Protein AF-A0A1E2RZQ0-F1 (afdb_monomer_lite)

Structure (mmCIF, N/CA/C/O backbone):
data_AF-A0A1E2RZQ0-F1
#
_entry.id   AF-A0A1E2RZQ0-F1
#
loop_
_atom_site.group_PDB
_atom_site.id
_atom_site.type_symbol
_atom_site.label_atom_id
_atom_site.label_alt_id
_atom_site.label_comp_id
_atom_site.label_asym_id
_atom_site.label_entity_id
_atom_site.label_seq_id
_atom_site.pdbx_PDB_ins_code
_atom_site.Cartn_x
_atom_site.Cartn_y
_atom_site.Cartn_z
_atom_site.occupancy
_atom_site.B_iso_or_equiv
_atom_site.auth_seq_id
_atom_site.auth_comp_id
_atom_site.auth_asym_id
_atom_site.auth_atom_id
_atom_site.pdbx_PDB_model_num
ATOM 1 N N . MET A 1 1 ? -0.709 14.417 -0.808 1.00 58.03 1 MET A N 1
ATOM 2 C CA . MET A 1 1 ? 0.518 13.769 -1.318 1.00 58.03 1 MET A CA 1
ATOM 3 C C . MET A 1 1 ? 1.725 14.374 -0.627 1.00 58.03 1 MET A C 1
ATOM 5 O O . MET A 1 1 ? 1.982 15.569 -0.783 1.00 58.03 1 MET A O 1
ATOM 9 N N . THR A 1 2 ? 2.411 13.570 0.176 1.00 79.75 2 THR A N 1
ATOM 10 C CA . THR A 1 2 ? 3.602 13.963 0.939 1.00 79.75 2 THR A CA 1
ATOM 11 C C . THR A 1 2 ? 4.792 14.254 0.008 1.00 79.75 2 THR A C 1
ATOM 13 O O . THR A 1 2 ? 4.731 14.003 -1.199 1.00 79.75 2 THR A O 1
ATOM 16 N N . ALA A 1 3 ? 5.881 14.820 0.541 1.00 74.06 3 ALA A N 1
ATOM 17 C CA . ALA A 1 3 ? 7.123 14.982 -0.224 1.00 74.06 3 ALA A CA 1
ATOM 18 C C . ALA A 1 3 ? 7.688 13.629 -0.692 1.00 74.06 3 ALA A C 1
ATOM 20 O O . ALA A 1 3 ? 8.109 13.512 -1.843 1.00 74.06 3 ALA A O 1
ATOM 21 N N . HIS A 1 4 ? 7.580 12.600 0.150 1.00 81.06 4 HIS A N 1
ATOM 22 C CA . HIS A 1 4 ? 8.013 11.242 -0.164 1.00 81.06 4 HIS A CA 1
ATOM 23 C C . HIS A 1 4 ? 7.172 10.595 -1.272 1.00 81.06 4 HIS A C 1
ATOM 25 O O . HIS A 1 4 ? 7.739 9.972 -2.168 1.00 81.06 4 HIS A O 1
ATOM 31 N N . ASP A 1 5 ? 5.851 10.816 -1.303 1.00 86.19 5 ASP A N 1
ATOM 32 C CA . ASP A 1 5 ? 4.993 10.290 -2.383 1.00 86.19 5 ASP A CA 1
ATOM 33 C C . ASP A 1 5 ? 5.446 10.802 -3.761 1.00 86.19 5 ASP A C 1
ATOM 35 O O . ASP A 1 5 ? 5.406 10.083 -4.761 1.00 86.19 5 ASP A O 1
ATOM 39 N N . ARG A 1 6 ? 5.890 12.066 -3.829 1.00 91.81 6 ARG A N 1
ATOM 40 C CA . ARG A 1 6 ? 6.365 12.682 -5.078 1.00 91.81 6 ARG A CA 1
ATOM 41 C C . ARG A 1 6 ? 7.708 12.122 -5.529 1.00 91.81 6 ARG A C 1
ATOM 43 O O . ARG A 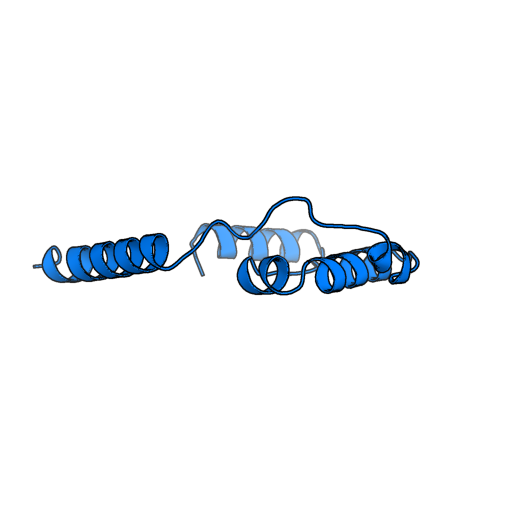1 6 ? 7.933 11.981 -6.728 1.00 91.81 6 ARG A O 1
ATOM 50 N N . GLU A 1 7 ? 8.608 11.838 -4.596 1.00 94.25 7 GLU A N 1
ATOM 51 C CA . GLU A 1 7 ? 9.907 11.229 -4.898 1.00 94.25 7 GLU A CA 1
ATOM 52 C C . GLU A 1 7 ? 9.749 9.812 -5.434 1.00 94.25 7 GLU A C 1
ATOM 54 O O . GLU A 1 7 ? 10.331 9.498 -6.471 1.00 94.25 7 GLU A O 1
ATOM 59 N N . TRP A 1 8 ? 8.880 9.014 -4.813 1.00 94.31 8 TRP A N 1
ATOM 60 C CA . TRP A 1 8 ? 8.535 7.686 -5.310 1.00 94.31 8 TRP A CA 1
ATOM 61 C C . TRP A 1 8 ? 7.972 7.722 -6.727 1.00 94.31 8 TRP A C 1
ATOM 63 O O . TRP A 1 8 ? 8.460 6.997 -7.590 1.00 94.31 8 TRP A O 1
ATOM 73 N N . ASN A 1 9 ? 6.999 8.597 -6.998 1.00 93.88 9 ASN A N 1
ATOM 74 C CA . ASN A 1 9 ? 6.419 8.713 -8.339 1.00 93.88 9 ASN A CA 1
ATOM 75 C C . ASN A 1 9 ? 7.473 9.066 -9.395 1.00 93.88 9 ASN A C 1
ATOM 77 O O . ASN A 1 9 ? 7.554 8.391 -10.415 1.00 93.88 9 ASN A O 1
ATOM 81 N N . ARG A 1 10 ? 8.342 10.045 -9.111 1.00 95.94 10 ARG A N 1
ATOM 82 C CA . ARG A 1 10 ? 9.431 10.405 -10.033 1.00 95.94 10 ARG A CA 1
ATOM 83 C C . ARG A 1 10 ? 10.385 9.245 -10.295 1.00 95.94 10 ARG A C 1
ATOM 85 O O . ARG A 1 10 ? 10.844 9.083 -11.421 1.00 95.94 10 ARG A O 1
ATOM 92 N N . TRP A 1 11 ? 10.704 8.458 -9.272 1.00 97.31 11 TRP A N 1
ATOM 93 C CA . TRP A 1 11 ? 11.593 7.312 -9.425 1.00 97.31 11 TRP A CA 1
ATOM 94 C C . TRP A 1 11 ? 10.961 6.179 -10.246 1.00 97.31 11 TRP A C 1
ATOM 96 O O . TRP A 1 11 ? 11.646 5.602 -11.092 1.00 97.31 1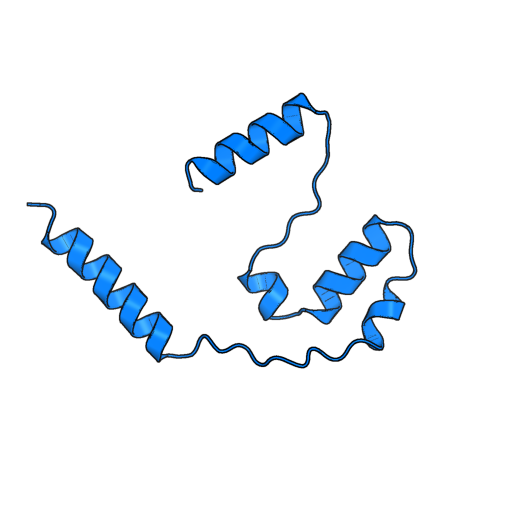1 TRP A O 1
ATOM 106 N N . PHE A 1 12 ? 9.669 5.890 -10.047 1.00 97.19 12 PHE A N 1
ATOM 107 C CA . PHE A 1 12 ? 8.940 4.915 -10.866 1.00 97.19 12 PHE A CA 1
ATOM 108 C C . PHE A 1 12 ? 8.922 5.321 -12.341 1.00 97.19 12 PHE A C 1
ATOM 110 O O . PHE A 1 12 ? 9.277 4.505 -13.193 1.00 97.19 12 PHE A O 1
ATOM 117 N N . ASP A 1 13 ? 8.618 6.592 -12.624 1.00 96.75 13 ASP A N 1
ATOM 118 C CA . ASP A 1 13 ? 8.619 7.135 -13.985 1.00 96.75 13 ASP A CA 1
ATOM 119 C C . ASP A 1 13 ? 10.015 7.027 -14.621 1.00 96.75 13 ASP A C 1
ATOM 121 O O . ASP A 1 13 ? 10.166 6.520 -15.732 1.00 96.75 13 ASP A O 1
ATOM 125 N N . ALA A 1 14 ? 11.062 7.432 -13.891 1.00 97.81 14 ALA A N 1
ATOM 126 C CA . ALA A 1 14 ? 12.446 7.365 -14.367 1.00 97.81 14 ALA A CA 1
ATOM 127 C C . ALA A 1 14 ? 12.946 5.927 -14.592 1.00 97.81 14 ALA A C 1
ATOM 129 O O . ALA A 1 14 ? 13.815 5.701 -15.432 1.00 97.81 14 ALA A O 1
ATOM 130 N N . SER A 1 15 ? 12.401 4.960 -13.853 1.00 97.50 15 SER A N 1
ATOM 131 C CA . SER A 1 15 ? 12.767 3.543 -13.951 1.00 97.50 15 SER A CA 1
ATOM 132 C C . SER A 1 15 ? 11.877 2.763 -14.924 1.00 97.50 15 SER A C 1
ATOM 134 O O . SER A 1 15 ? 12.076 1.560 -15.090 1.00 97.50 15 SER A O 1
ATOM 136 N N . ASN A 1 16 ? 10.903 3.427 -15.561 1.00 96.69 16 ASN A N 1
ATOM 137 C CA . ASN A 1 16 ? 9.891 2.809 -16.418 1.00 96.69 16 ASN A CA 1
ATOM 138 C C . ASN A 1 16 ? 9.156 1.646 -15.723 1.00 96.69 16 ASN A C 1
ATOM 140 O O . ASN A 1 16 ? 8.929 0.580 -16.299 1.00 96.69 16 ASN A O 1
ATOM 144 N N . ILE A 1 17 ? 8.823 1.849 -14.448 1.00 95.81 17 ILE A N 1
ATOM 145 C CA . ILE A 1 17 ? 8.077 0.900 -13.627 1.00 95.81 17 ILE A CA 1
ATOM 146 C C . ILE A 1 17 ? 6.639 1.397 -13.541 1.00 95.81 17 ILE A C 1
ATOM 148 O O . ILE A 1 17 ? 6.400 2.514 -13.096 1.00 95.81 17 ILE A O 1
ATOM 152 N N . ASP A 1 18 ? 5.687 0.547 -13.916 1.00 93.69 18 ASP A N 1
ATOM 153 C CA . ASP A 1 18 ? 4.259 0.756 -13.671 1.00 93.69 18 ASP A CA 1
ATOM 154 C C . ASP A 1 18 ? 3.866 0.099 -12.331 1.00 93.69 18 ASP A C 1
ATOM 156 O O . ASP A 1 18 ? 3.760 -1.134 -12.266 1.00 93.69 18 ASP A O 1
ATOM 160 N N . PRO A 1 19 ? 3.719 0.870 -11.234 1.00 93.56 19 PRO A N 1
ATOM 161 C CA . PRO A 1 19 ? 3.452 0.303 -9.923 1.00 93.56 19 PRO A CA 1
ATOM 162 C C . PRO A 1 19 ? 1.976 -0.066 -9.760 1.00 93.56 19 PRO A C 1
ATOM 164 O O . PRO A 1 19 ? 1.076 0.727 -10.036 1.00 93.56 19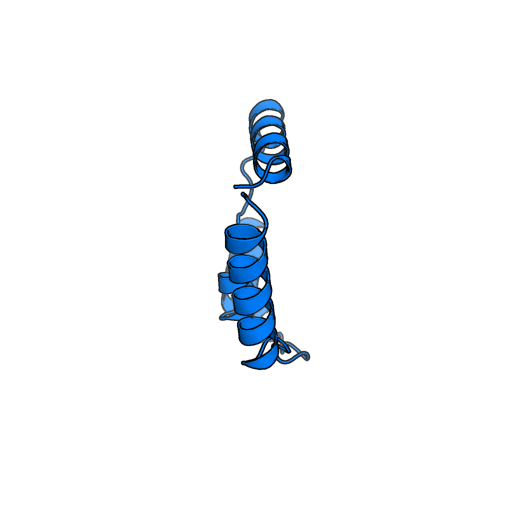 PRO A O 1
ATOM 167 N N . LEU A 1 20 ? 1.722 -1.234 -9.168 1.00 93.56 20 LEU A N 1
ATOM 168 C CA . LEU A 1 20 ? 0.417 -1.531 -8.587 1.00 93.56 20 LEU A CA 1
ATOM 169 C C . LEU A 1 20 ? 0.240 -0.706 -7.307 1.00 93.56 20 LEU A C 1
ATOM 171 O O . LEU A 1 20 ? 1.067 -0.783 -6.397 1.00 93.56 20 LEU A O 1
ATOM 175 N N . ARG A 1 21 ? -0.825 0.094 -7.239 1.00 92.19 21 ARG A N 1
ATOM 176 C CA . ARG A 1 21 ? -1.056 1.041 -6.143 1.00 92.19 21 ARG A CA 1
ATOM 177 C C . ARG A 1 21 ? -2.179 0.562 -5.237 1.00 92.19 21 ARG A C 1
ATOM 179 O O . ARG A 1 21 ? -3.259 0.230 -5.713 1.00 92.19 21 ARG A O 1
ATOM 186 N N . PHE A 1 22 ? -1.924 0.614 -3.936 1.00 91.25 22 PHE A N 1
ATOM 187 C CA . PHE A 1 22 ? -2.921 0.417 -2.893 1.00 91.25 22 PHE A CA 1
ATOM 188 C C . PHE A 1 22 ? -2.837 1.570 -1.905 1.00 91.25 22 PHE A C 1
ATOM 190 O O . PHE A 1 22 ? -1.740 2.027 -1.575 1.00 91.25 22 PHE A O 1
ATOM 197 N N . THR A 1 23 ? -3.988 2.023 -1.422 1.00 89.31 23 THR A N 1
ATOM 198 C CA . THR A 1 23 ? -4.036 2.845 -0.216 1.00 89.31 23 THR A CA 1
ATOM 199 C C . THR A 1 23 ? -4.130 1.937 1.006 1.00 89.31 23 THR A C 1
ATOM 201 O O . THR A 1 23 ? -4.508 0.763 0.909 1.00 89.31 23 THR A O 1
ATOM 204 N N . TYR A 1 24 ? -3.769 2.469 2.170 1.00 84.69 24 TYR A N 1
ATOM 205 C CA . TYR A 1 24 ? -3.955 1.739 3.420 1.00 84.69 24 TYR A CA 1
ATOM 206 C C . TYR A 1 24 ? -5.447 1.495 3.690 1.00 84.69 24 TYR A C 1
ATOM 208 O O . TYR A 1 24 ? -5.844 0.433 4.174 1.00 84.69 24 TYR A O 1
ATOM 216 N N . GLU A 1 25 ? -6.283 2.466 3.342 1.00 85.38 25 GLU A N 1
ATOM 217 C CA . GLU A 1 25 ? -7.731 2.422 3.474 1.00 85.38 25 GLU A CA 1
ATOM 218 C C . GLU A 1 25 ? -8.320 1.271 2.653 1.00 85.38 25 GLU A C 1
ATOM 220 O O . GLU A 1 25 ? -9.012 0.428 3.224 1.00 85.38 25 GLU A O 1
ATOM 225 N N . ASP A 1 26 ? -7.975 1.178 1.366 1.00 86.44 26 ASP A N 1
ATOM 226 C CA . ASP A 1 26 ? -8.467 0.120 0.476 1.00 86.44 26 ASP A CA 1
ATOM 227 C C . ASP A 1 26 ? -7.998 -1.265 0.942 1.00 86.44 26 ASP A C 1
ATOM 229 O O . ASP A 1 26 ? -8.796 -2.199 1.046 1.00 86.44 26 ASP A O 1
ATOM 233 N N . LEU A 1 27 ? -6.709 -1.389 1.286 1.00 88.25 27 LEU A N 1
ATOM 234 C CA . LEU A 1 27 ? -6.116 -2.646 1.747 1.00 88.25 27 LEU A CA 1
ATOM 235 C C . LEU A 1 27 ? -6.730 -3.125 3.066 1.00 88.25 27 LEU A C 1
ATOM 237 O O . LEU A 1 27 ? -6.994 -4.313 3.234 1.00 88.25 27 LEU A O 1
ATOM 241 N N . SER A 1 28 ? -6.944 -2.215 4.018 1.00 85.94 28 SER A N 1
ATOM 242 C CA . SER A 1 28 ? -7.501 -2.566 5.328 1.00 85.94 28 SER A CA 1
ATOM 243 C C . SER A 1 28 ? -8.998 -2.869 5.274 1.00 85.94 28 SER A C 1
ATOM 245 O O . SER A 1 28 ? -9.475 -3.680 6.065 1.00 85.94 28 SER A O 1
ATOM 247 N N . ALA A 1 29 ? -9.737 -2.243 4.354 1.00 86.88 29 ALA A N 1
ATOM 248 C CA . ALA A 1 29 ? -11.160 -2.495 4.165 1.00 86.88 29 ALA A CA 1
ATOM 249 C C . ALA A 1 29 ? -11.431 -3.820 3.438 1.00 86.88 29 ALA A C 1
ATOM 251 O O . ALA A 1 29 ? -12.407 -4.499 3.755 1.00 86.88 29 ALA A O 1
ATOM 252 N N . ALA A 1 30 ? -10.582 -4.196 2.475 1.00 88.81 30 ALA A N 1
ATOM 253 C CA . ALA A 1 30 ? -10.793 -5.374 1.637 1.00 88.81 30 ALA A CA 1
ATOM 254 C C . ALA A 1 30 ? -9.485 -6.148 1.348 1.00 88.81 30 ALA A C 1
ATOM 256 O O . ALA A 1 30 ? -9.096 -6.302 0.187 1.00 88.81 30 ALA A O 1
ATOM 257 N N . PRO A 1 31 ? -8.819 -6.710 2.376 1.00 89.12 31 PRO A N 1
ATOM 258 C CA . PRO A 1 31 ? -7.492 -7.320 2.236 1.00 89.12 31 PRO A CA 1
ATOM 259 C C . PRO A 1 31 ? -7.442 -8.488 1.241 1.00 89.12 31 PRO A C 1
ATOM 261 O O . PRO A 1 31 ? -6.460 -8.637 0.517 1.00 89.12 31 PRO A O 1
ATOM 264 N N . ILE A 1 32 ? -8.511 -9.288 1.155 1.00 92.62 32 ILE A N 1
ATOM 265 C CA . ILE A 1 32 ? -8.610 -10.413 0.209 1.00 92.62 32 ILE A CA 1
ATOM 266 C C . ILE A 1 32 ? -8.686 -9.919 -1.233 1.00 92.62 32 ILE A C 1
ATOM 268 O O . ILE A 1 32 ? -8.004 -10.444 -2.111 1.00 92.62 32 ILE A O 1
ATOM 272 N N . VAL A 1 33 ? -9.460 -8.859 -1.469 1.00 92.88 33 VAL A N 1
ATOM 273 C CA . VAL A 1 33 ? -9.596 -8.247 -2.795 1.00 92.88 33 VAL A CA 1
ATOM 274 C C . VAL A 1 33 ? -8.258 -7.657 -3.236 1.00 92.88 33 VAL A C 1
ATOM 276 O O . VAL A 1 33 ? -7.811 -7.911 -4.354 1.00 92.88 33 VAL A O 1
ATOM 279 N N . SER A 1 34 ? -7.573 -6.928 -2.350 1.00 93.81 34 SER A N 1
ATOM 280 C CA . SER A 1 34 ? -6.248 -6.371 -2.639 1.00 93.81 34 SER A CA 1
ATOM 281 C C . SER A 1 34 ? -5.207 -7.455 -2.929 1.00 93.81 34 SER A C 1
ATOM 283 O O . SER A 1 34 ? -4.421 -7.314 -3.867 1.00 93.81 34 SER A O 1
ATOM 285 N N . LEU A 1 35 ? -5.224 -8.564 -2.182 1.00 93.44 35 LEU A N 1
ATOM 286 C CA . LEU A 1 35 ? -4.343 -9.702 -2.442 1.00 93.44 35 LEU A CA 1
ATOM 287 C C . LEU A 1 35 ? -4.646 -10.362 -3.794 1.00 93.44 35 LEU A C 1
ATOM 289 O O . LEU A 1 35 ? -3.719 -10.652 -4.549 1.00 93.44 35 LEU A O 1
ATOM 293 N N . GLY A 1 36 ? -5.922 -10.546 -4.138 1.00 95.06 36 GLY A N 1
ATOM 294 C CA . GLY A 1 36 ? -6.329 -11.088 -5.435 1.00 95.06 36 GLY A CA 1
ATOM 295 C C . GLY A 1 36 ? -5.837 -10.234 -6.609 1.00 95.06 36 GLY A C 1
ATOM 296 O O . GLY A 1 36 ? -5.314 -10.772 -7.586 1.00 95.06 36 GLY A O 1
ATOM 297 N N . LEU A 1 37 ? -5.921 -8.903 -6.489 1.00 94.94 37 LEU A N 1
ATOM 298 C CA . LEU A 1 37 ? -5.392 -7.963 -7.486 1.00 94.94 37 LEU A CA 1
ATOM 299 C C . LEU A 1 37 ? -3.869 -8.072 -7.638 1.00 94.94 37 LEU A C 1
ATOM 301 O O . LEU A 1 37 ? -3.363 -8.069 -8.761 1.00 94.94 37 LEU A O 1
ATOM 305 N N . LEU A 1 38 ? -3.138 -8.203 -6.526 1.00 94.81 38 LEU A N 1
ATOM 306 C CA . LEU A 1 38 ? -1.690 -8.412 -6.549 1.00 94.81 38 LEU A CA 1
ATOM 307 C C . LEU A 1 38 ? -1.322 -9.723 -7.253 1.00 94.81 38 LEU A C 1
ATOM 309 O O . LEU A 1 38 ? -0.460 -9.725 -8.129 1.00 94.81 38 LEU A O 1
ATOM 313 N N . LEU A 1 39 ? -1.992 -10.823 -6.908 1.00 95.62 39 LEU A N 1
ATOM 314 C CA . LEU A 1 39 ? -1.765 -12.129 -7.530 1.00 95.62 39 LEU A CA 1
ATOM 315 C C . LEU A 1 39 ? -2.037 -12.084 -9.037 1.00 95.62 39 LEU A C 1
ATOM 317 O O . LEU A 1 39 ? -1.192 -12.510 -9.823 1.00 95.62 39 LEU A O 1
ATOM 321 N N . ALA A 1 40 ? -3.154 -11.483 -9.449 1.00 95.69 40 ALA A N 1
ATOM 322 C CA . ALA A 1 40 ? -3.478 -11.307 -10.860 1.00 95.69 40 ALA A CA 1
ATOM 323 C C . ALA A 1 40 ? -2.421 -10.462 -11.593 1.00 95.69 40 ALA A C 1
ATOM 325 O O . ALA A 1 40 ? -2.014 -10.806 -12.703 1.00 95.69 40 ALA A O 1
ATOM 326 N N . ARG A 1 41 ? -1.906 -9.394 -10.963 1.00 94.19 41 ARG A N 1
ATOM 327 C CA . ARG A 1 41 ? -0.840 -8.551 -11.536 1.00 94.19 41 ARG A CA 1
ATOM 328 C C . ARG A 1 41 ? 0.486 -9.294 -11.718 1.00 94.19 41 ARG A C 1
ATOM 330 O O . ARG A 1 41 ? 1.269 -8.916 -12.591 1.00 94.19 41 ARG A O 1
ATOM 337 N N . LEU A 1 42 ? 0.725 -10.331 -10.915 1.00 94.69 42 LEU A N 1
ATOM 338 C CA . LEU A 1 42 ? 1.870 -11.238 -11.026 1.00 94.69 42 LEU A CA 1
ATOM 339 C C . LEU A 1 42 ? 1.633 -12.394 -12.017 1.00 94.69 42 LEU A C 1
ATOM 341 O O . LEU A 1 42 ? 2.532 -13.205 -12.220 1.00 94.69 42 LEU A O 1
ATOM 345 N N . GLY A 1 43 ? 0.451 -12.482 -12.638 1.00 95.94 43 GLY A N 1
ATOM 346 C CA . GLY A 1 43 ? 0.082 -13.577 -13.541 1.00 95.94 43 GLY A CA 1
ATOM 347 C C . GLY A 1 43 ? -0.315 -14.874 -12.824 1.00 95.94 43 GLY A C 1
ATOM 348 O O . GLY A 1 43 ? -0.298 -15.939 -13.436 1.00 95.94 43 GLY A O 1
ATOM 349 N N . LEU A 1 44 ? -0.650 -14.798 -11.534 1.00 96.12 44 LEU A N 1
ATOM 350 C CA . LEU A 1 44 ? -1.115 -15.920 -10.717 1.00 96.12 44 LEU A CA 1
ATOM 351 C C . LEU A 1 44 ? -2.651 -15.954 -10.652 1.00 96.12 44 LEU A C 1
ATOM 353 O O . LEU A 1 44 ? -3.322 -14.972 -10.975 1.00 96.12 44 LEU A O 1
ATOM 357 N N . ASP A 1 45 ? -3.223 -17.077 -10.204 1.00 95.12 45 ASP A N 1
ATOM 358 C CA . ASP A 1 45 ? -4.669 -17.168 -9.967 1.00 95.12 45 ASP A CA 1
ATOM 359 C C . ASP A 1 45 ? -5.065 -16.301 -8.764 1.00 95.12 4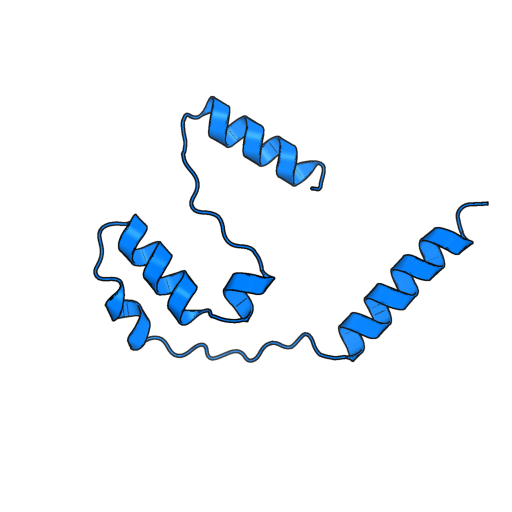5 ASP A C 1
ATOM 361 O O . ASP A 1 45 ? -4.704 -16.589 -7.621 1.00 95.12 45 ASP A O 1
ATOM 365 N N . GLY A 1 46 ? -5.841 -15.246 -9.022 1.00 92.25 46 GLY A N 1
ATOM 366 C CA . GLY A 1 46 ? -6.353 -14.347 -7.989 1.00 92.25 46 GLY A CA 1
ATOM 367 C C . GLY A 1 46 ? -7.226 -15.048 -6.944 1.00 92.25 46 GLY A C 1
ATOM 368 O O . GLY A 1 46 ? -7.261 -14.601 -5.800 1.00 92.25 46 GLY A O 1
ATOM 369 N N . ARG A 1 47 ? -7.859 -16.181 -7.285 1.00 93.94 47 ARG A N 1
ATOM 370 C CA . ARG A 1 47 ? -8.677 -16.974 -6.347 1.00 93.94 47 ARG A CA 1
ATOM 371 C C . ARG A 1 47 ? -7.863 -17.650 -5.248 1.00 93.94 47 ARG A C 1
ATOM 373 O O . ARG A 1 47 ? -8.424 -18.065 -4.240 1.00 93.94 47 ARG A O 1
ATOM 380 N N . ALA A 1 48 ? -6.536 -17.723 -5.382 1.00 91.12 48 ALA A N 1
ATOM 381 C CA . ALA A 1 48 ? -5.688 -18.183 -4.284 1.00 91.12 48 ALA A CA 1
ATOM 382 C C . ALA A 1 48 ? -5.760 -17.250 -3.056 1.00 91.12 48 ALA A C 1
ATOM 384 O O . ALA A 1 48 ? -5.454 -17.685 -1.947 1.00 91.12 48 ALA A O 1
ATOM 385 N N . ALA A 1 49 ? -6.215 -16.000 -3.226 1.00 91.81 49 ALA A N 1
ATOM 386 C CA . ALA A 1 49 ? -6.472 -15.087 -2.117 1.00 91.81 49 ALA A CA 1
ATOM 387 C C . ALA A 1 49 ? -7.629 -15.546 -1.214 1.00 91.81 49 ALA A C 1
ATOM 389 O O . ALA A 1 49 ? -7.589 -15.275 -0.017 1.00 91.81 49 ALA A O 1
ATOM 390 N N . ASP A 1 50 ? -8.616 -16.276 -1.745 1.00 91.31 50 ASP A N 1
ATOM 391 C CA . ASP A 1 50 ? -9.824 -16.682 -1.006 1.00 91.31 50 ASP A CA 1
ATOM 392 C C . ASP A 1 50 ? -9.516 -17.623 0.172 1.00 91.31 50 ASP A C 1
ATOM 394 O O . ASP A 1 50 ? -10.331 -17.791 1.075 1.00 91.31 50 ASP A O 1
ATOM 398 N N . GLN A 1 51 ? -8.335 -18.248 0.166 1.00 87.56 51 GLN A N 1
ATOM 399 C CA . GLN A 1 51 ? -7.863 -19.151 1.221 1.00 87.56 51 GLN A CA 1
ATOM 400 C C . GLN A 1 51 ? -7.093 -18.426 2.335 1.00 87.56 51 GLN A C 1
ATOM 402 O O . GLN A 1 51 ? -6.676 -19.054 3.309 1.00 87.56 51 GLN A O 1
ATOM 407 N N . VAL A 1 52 ? -6.850 -17.122 2.188 1.00 86.31 52 VAL A N 1
ATOM 408 C CA . VAL A 1 52 ? -6.110 -16.337 3.175 1.00 86.31 52 VAL A CA 1
ATOM 409 C C . VAL A 1 52 ? -7.082 -15.757 4.188 1.00 86.31 52 VAL A C 1
ATOM 411 O O . VAL A 1 52 ? -8.026 -15.066 3.833 1.00 86.31 52 VAL A O 1
ATOM 414 N N . GLU A 1 53 ? -6.814 -15.987 5.470 1.00 80.88 53 GLU A N 1
ATOM 415 C CA . GLU A 1 53 ? -7.554 -15.362 6.565 1.00 80.88 53 GLU A CA 1
ATOM 416 C C . GLU A 1 53 ? -6.652 -14.332 7.271 1.00 80.88 53 GLU A C 1
ATOM 418 O O . GLU A 1 53 ? -5.639 -14.707 7.879 1.00 80.88 53 GLU A O 1
ATOM 423 N N . PRO A 1 54 ? -6.958 -13.023 7.190 1.00 76.69 54 PRO A N 1
ATOM 424 C CA . PRO A 1 54 ? -6.200 -11.994 7.885 1.00 76.69 54 PRO A CA 1
ATOM 425 C C . PRO A 1 54 ? -6.371 -12.168 9.396 1.00 76.69 54 PRO A C 1
ATOM 427 O O . PRO A 1 54 ? -7.439 -11.935 9.951 1.00 76.69 54 PRO A O 1
ATOM 430 N N . LYS A 1 55 ? -5.296 -12.554 10.088 1.00 73.25 55 LYS A N 1
ATOM 431 C CA . LYS A 1 55 ? -5.318 -12.818 11.541 1.00 73.25 55 LYS A CA 1
ATOM 432 C C . LYS A 1 55 ? -5.355 -11.562 12.415 1.00 73.25 55 LYS A C 1
ATOM 434 O O . LYS A 1 55 ? -5.293 -11.666 13.637 1.00 73.25 55 LYS A O 1
ATOM 439 N N . VAL A 1 56 ? -5.389 -10.379 11.810 1.00 68.81 56 VAL A N 1
ATOM 440 C CA . VAL A 1 56 ? -5.310 -9.100 12.514 1.00 68.81 56 VAL A CA 1
ATOM 441 C C . VAL A 1 56 ? -6.528 -8.252 12.176 1.00 68.81 56 VAL A C 1
ATOM 443 O O . VAL A 1 56 ? -6.778 -7.930 11.017 1.00 68.81 56 VAL A O 1
ATOM 446 N N . ALA A 1 57 ? -7.299 -7.899 13.203 1.00 64.25 57 ALA A N 1
ATOM 447 C CA . ALA A 1 57 ? -8.373 -6.924 13.080 1.00 64.25 57 ALA A CA 1
ATOM 448 C C . ALA A 1 57 ? -7.782 -5.510 12.948 1.00 64.25 57 ALA A C 1
ATOM 450 O O . ALA A 1 57 ? -6.726 -5.212 13.512 1.00 64.25 57 ALA A O 1
ATOM 451 N N . LYS A 1 58 ? -8.471 -4.620 12.225 1.00 66.69 58 LYS A N 1
ATOM 452 C CA . LYS A 1 58 ? -8.112 -3.197 12.164 1.00 66.69 58 LYS A CA 1
ATOM 453 C C . LYS A 1 58 ? -8.174 -2.605 13.577 1.00 66.69 58 LYS A C 1
ATOM 455 O O . LYS A 1 58 ? -9.249 -2.494 14.151 1.00 66.69 58 LYS A O 1
ATOM 460 N N . LEU A 1 59 ? -7.021 -2.206 14.112 1.00 63.44 59 LEU A N 1
ATOM 461 C CA . LEU A 1 59 ? -6.892 -1.584 15.440 1.00 63.44 59 LEU A CA 1
ATOM 462 C C . LEU A 1 59 ? -7.208 -0.078 15.441 1.00 63.44 59 LEU A C 1
ATOM 464 O O . LEU A 1 59 ? -7.174 0.554 16.488 1.00 63.44 59 LEU A O 1
ATOM 468 N N . ALA A 1 60 ? -7.464 0.516 14.273 1.00 62.81 60 ALA A N 1
ATOM 469 C CA . ALA A 1 60 ? -7.796 1.929 14.155 1.00 62.81 60 ALA A CA 1
ATOM 470 C C . ALA A 1 60 ? -9.307 2.131 14.326 1.00 62.81 60 ALA A C 1
ATOM 472 O O . ALA A 1 60 ? -10.072 1.999 13.368 1.00 62.81 60 ALA A O 1
ATOM 473 N N . ASP A 1 61 ? -9.703 2.422 15.559 1.00 70.44 61 ASP A N 1
ATOM 474 C CA . ASP A 1 61 ? -11.060 2.715 16.011 1.00 70.44 61 ASP A CA 1
ATOM 475 C C . ASP A 1 61 ? -11.264 4.234 16.232 1.00 70.44 61 ASP A C 1
ATOM 477 O O . ASP A 1 61 ? -10.512 5.074 15.724 1.00 70.44 61 ASP A O 1
ATOM 481 N N . SER A 1 62 ? -12.319 4.608 16.961 1.00 69.69 62 SER A N 1
ATOM 482 C CA . SER A 1 62 ? -12.693 6.003 17.235 1.00 69.69 62 SER A CA 1
ATOM 483 C C . SER A 1 62 ? -11.646 6.782 18.041 1.00 69.69 62 SER A C 1
ATOM 485 O O . SER A 1 62 ? -11.604 8.012 17.960 1.00 69.69 62 SER A O 1
ATOM 487 N N . ILE A 1 63 ? -10.765 6.098 18.782 1.00 75.25 63 ILE A N 1
ATOM 488 C CA . ILE A 1 63 ? -9.703 6.741 19.567 1.00 75.25 63 ILE A CA 1
ATOM 489 C C . ILE A 1 63 ? -8.680 7.372 18.624 1.00 75.25 63 ILE A C 1
ATOM 491 O O . ILE A 1 63 ? -8.355 8.553 18.776 1.00 75.25 63 ILE A O 1
ATOM 495 N N . ASN A 1 64 ? -8.248 6.637 17.596 1.00 76.31 64 ASN A N 1
ATOM 496 C CA . ASN A 1 64 ? -7.317 7.157 16.596 1.00 76.31 64 ASN A CA 1
ATOM 497 C C . ASN A 1 64 ? -7.898 8.363 15.845 1.00 76.31 64 ASN A C 1
ATOM 499 O O . ASN A 1 64 ? -7.180 9.336 15.618 1.00 76.31 64 ASN A O 1
ATOM 503 N N . GLN A 1 65 ? -9.195 8.348 15.516 1.00 80.06 65 GLN A N 1
ATOM 504 C CA . GLN A 1 65 ? -9.857 9.505 14.898 1.00 80.06 65 GLN A CA 1
ATOM 505 C C . GLN A 1 65 ? -9.845 10.727 15.821 1.00 80.06 65 GLN A C 1
ATOM 507 O O . GLN A 1 65 ? -9.460 11.810 15.388 1.00 80.06 65 GLN A O 1
ATOM 512 N N . SER A 1 66 ? -10.156 10.542 17.108 1.00 82.50 66 SER A N 1
ATOM 513 C CA . SER A 1 66 ? -10.147 11.640 18.085 1.00 82.50 66 SER A CA 1
ATOM 514 C C . SER A 1 66 ? -8.762 12.280 18.250 1.00 82.50 66 SER A C 1
ATOM 516 O O . SER A 1 66 ? -8.645 13.485 18.484 1.00 82.50 66 SER A O 1
ATOM 518 N N . TRP A 1 67 ? -7.693 11.489 18.111 1.00 86.62 67 TRP A N 1
ATOM 519 C CA . TRP A 1 67 ? -6.319 11.988 18.155 1.00 86.62 67 TRP A CA 1
ATOM 520 C C . TRP A 1 67 ? -5.951 12.749 16.887 1.00 86.62 67 TRP A C 1
ATOM 522 O O . TRP A 1 67 ? -5.358 13.821 16.990 1.00 86.62 67 TRP A O 1
ATOM 532 N N . VAL A 1 68 ? -6.341 12.245 15.712 1.00 86.25 68 VAL A N 1
ATOM 533 C CA . VAL A 1 68 ? -6.136 12.945 14.434 1.00 86.25 68 VAL A CA 1
ATOM 534 C C . VAL A 1 68 ? -6.853 14.295 14.440 1.00 86.25 68 VAL A C 1
ATOM 536 O O . VAL A 1 68 ? -6.245 15.307 14.101 1.00 86.25 68 VAL A O 1
ATOM 539 N N . GLU A 1 69 ? -8.111 14.337 14.882 1.00 86.44 69 GLU A N 1
ATOM 540 C CA . GLU A 1 69 ? -8.890 15.577 14.977 1.00 86.44 69 GLU A CA 1
ATOM 541 C C . GLU A 1 69 ? -8.232 16.594 15.912 1.00 86.44 69 GLU A C 1
ATOM 543 O O . GLU A 1 69 ? -8.054 17.755 15.544 1.00 86.44 69 GLU A O 1
ATOM 548 N N . ARG A 1 70 ? -7.807 16.154 17.103 1.00 84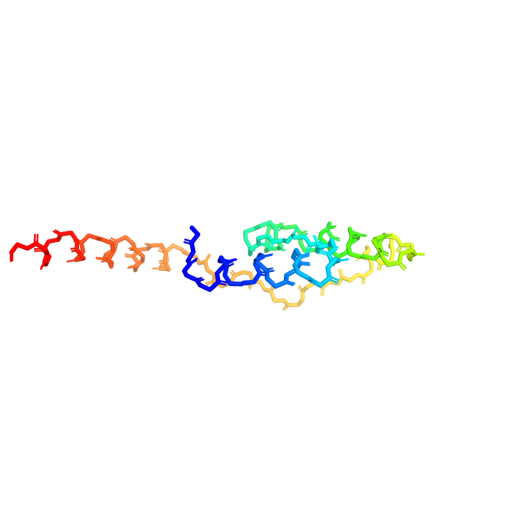.62 70 ARG A N 1
ATOM 549 C CA . ARG A 1 70 ? -7.099 17.012 18.062 1.00 84.62 70 ARG A CA 1
ATOM 550 C C . ARG A 1 70 ? -5.792 17.554 17.506 1.00 84.62 70 ARG A C 1
ATOM 552 O O . ARG A 1 70 ? -5.510 18.733 17.686 1.00 84.62 70 ARG A O 1
ATOM 559 N N . PHE A 1 71 ? -5.011 16.709 16.842 1.00 87.44 71 PHE A N 1
AT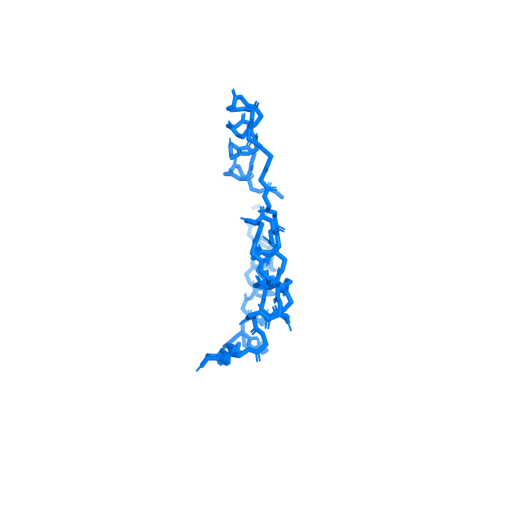OM 560 C CA . PHE A 1 71 ? -3.748 17.114 16.239 1.00 87.44 71 PHE A CA 1
ATOM 561 C C . PHE A 1 71 ? -3.962 18.170 15.145 1.00 87.44 71 PHE A C 1
ATOM 563 O O . PHE A 1 71 ? -3.328 19.222 15.174 1.00 87.44 71 PHE A O 1
ATOM 570 N N . VAL A 1 72 ? -4.909 17.937 14.230 1.00 87.38 72 VAL A N 1
ATOM 571 C CA . VAL A 1 72 ? -5.220 18.875 13.139 1.00 87.38 72 VAL A CA 1
ATOM 572 C C . VAL A 1 72 ? -5.753 20.208 13.670 1.00 87.38 72 VAL A C 1
ATOM 574 O O . VAL A 1 72 ? -5.413 21.255 13.123 1.00 87.38 72 VAL A O 1
ATOM 577 N N . SER A 1 73 ? -6.576 20.196 14.721 1.00 84.38 73 SER A N 1
ATOM 578 C CA . SER A 1 73 ? -7.035 21.433 15.364 1.00 84.38 73 SER A CA 1
ATOM 579 C C . SER A 1 73 ? -5.891 22.176 16.062 1.00 84.38 73 SER A C 1
ATOM 581 O O . SER A 1 73 ? -5.773 23.384 15.898 1.00 84.38 73 SER A O 1
ATOM 583 N N . ALA A 1 74 ? -4.995 21.469 16.760 1.00 80.56 74 ALA A N 1
ATOM 584 C CA . ALA A 1 74 ? -3.849 22.085 17.430 1.00 80.56 74 ALA A CA 1
ATOM 585 C C . ALA A 1 74 ? -2.856 22.744 16.452 1.00 80.56 74 ALA A C 1
ATOM 587 O O . ALA A 1 74 ? -2.335 23.815 16.757 1.00 80.56 74 ALA A O 1
ATOM 588 N N . GLU A 1 75 ? -2.616 22.164 15.269 1.00 78.50 75 GLU A N 1
ATOM 589 C CA . GLU A 1 75 ? -1.795 22.817 14.233 1.00 78.50 75 GLU A CA 1
ATOM 590 C C . GLU A 1 75 ? -2.426 24.109 13.704 1.00 78.50 75 GLU A C 1
ATOM 592 O O . GLU A 1 75 ? -1.715 25.065 13.399 1.00 78.50 75 GLU A O 1
ATOM 597 N N . LYS A 1 76 ? -3.759 24.161 13.608 1.00 66.75 76 LYS A N 1
ATOM 598 C CA . LYS A 1 76 ? -4.473 25.367 13.167 1.00 66.75 76 LYS A CA 1
ATOM 599 C C . LYS A 1 76 ? -4.424 26.480 14.212 1.00 66.75 76 LYS A C 1
ATOM 601 O O . LYS A 1 76 ? -4.315 27.640 13.832 1.00 66.75 76 LYS A O 1
ATOM 606 N N . ASP A 1 77 ? -4.467 26.127 15.495 1.00 65.75 77 ASP A N 1
ATOM 607 C CA . ASP A 1 77 ? -4.451 27.087 16.606 1.00 65.75 77 ASP A CA 1
ATOM 608 C C . ASP A 1 77 ? -3.030 27.578 16.954 1.00 65.75 77 ASP A C 1
ATOM 610 O O . ASP A 1 77 ? -2.865 28.686 17.461 1.00 65.75 77 ASP A O 1
ATOM 614 N N . GLY A 1 78 ? -1.995 26.778 16.673 1.00 57.38 78 GLY A N 1
ATOM 615 C CA . GLY A 1 78 ? -0.582 27.138 16.865 1.00 57.38 78 GLY A CA 1
ATOM 616 C C . GLY A 1 78 ? 0.049 27.935 15.715 1.00 57.38 78 GLY A C 1
ATOM 617 O O . GLY A 1 78 ? 1.201 28.349 15.827 1.00 57.38 78 GLY A O 1
ATOM 618 N N . ALA A 1 79 ? -0.680 28.150 14.617 1.00 54.62 79 ALA A N 1
ATOM 619 C CA . ALA A 1 79 ? -0.271 28.978 13.487 1.00 54.62 79 ALA A CA 1
ATOM 620 C C . ALA A 1 79 ? -0.823 30.414 13.631 1.00 54.62 79 ALA A C 1
ATOM 622 O O . ALA A 1 79 ? -1.676 30.838 12.849 1.00 54.62 79 ALA A O 1
ATOM 623 N N . VAL A 1 80 ? -0.346 31.151 14.642 1.00 45.72 80 VAL A N 1
ATOM 624 C CA . VAL A 1 80 ? -0.516 32.613 14.805 1.00 45.72 80 VAL A CA 1
ATOM 625 C C . VAL A 1 80 ? 0.829 33.243 15.135 1.00 45.72 80 VAL A C 1
ATOM 627 O O . VAL A 1 80 ? 1.522 32.706 16.027 1.00 45.72 80 VAL A O 1
#

Organism: NCBI:txid1177755

pLDDT: mean 85.0, std 11.81, range [45.72, 97.81]

InterPro domains:
  IPR024628 Sulphotransferase Stf0, domain [PF09037] (3-71)
  IPR027417 P-loop containing nucleoside triphosphate hydrolase [G3DSA:3.40.50.300] (1-78)
  IPR027417 P-loop containing nucleoside triphosphate hydrolase [SSF52540] (3-72)

Radius of gyration: 17.95 Å; chains: 1; bounding box: 26×52×36 Å

Foldseek 3Di:
DDPVVVVVVVVCVVVVHDDDDDDPVRCLVCVLQSQLVVCVVVVHHSCVSVPDDDPDHPPDDVVVVVVVVVVVVVVVVVPD

Secondary structure (DSSP, 8-state):
--HHHHHHHHHHHHTT-------HHHHHH-HHHHHHHHHHHTTS-GGGGGG----------HHHHHHHHHHHHHHHHS--

Sequence (80 aa):
MTAHDREWNRWFDASNIDPLRFTYEDLSAAPIVSLGLLLARLGLDGRAADQVEPKVAKLADSINQSWVERFVSAEKDGAV